Protein AF-A0A8S1T580-F1 (afdb_monomer)

pLDDT: mean 86.52, std 9.71, range [51.78, 96.81]

Structure (mmCIF, N/CA/C/O backbone):
data_AF-A0A8S1T580-F1
#
_entry.id   AF-A0A8S1T580-F1
#
loop_
_atom_site.group_PDB
_atom_site.id
_atom_site.type_symbol
_atom_site.label_atom_id
_atom_site.label_alt_id
_atom_site.label_comp_id
_atom_site.label_asym_id
_atom_site.label_entity_id
_atom_site.label_seq_id
_atom_site.pdbx_PDB_ins_code
_atom_site.Cartn_x
_atom_site.Cartn_y
_atom_site.Cartn_z
_atom_site.occupancy
_atom_site.B_iso_or_equiv
_atom_site.auth_seq_id
_atom_site.auth_comp_id
_atom_site.auth_asym_id
_atom_site.auth_atom_id
_atom_site.pdbx_PDB_model_num
ATOM 1 N N . MET A 1 1 ? -14.291 21.806 -7.032 1.00 51.78 1 MET A N 1
ATOM 2 C CA . MET A 1 1 ? -13.266 21.247 -7.939 1.00 51.78 1 MET A CA 1
ATOM 3 C C . MET A 1 1 ? -12.285 20.468 -7.081 1.00 51.78 1 MET A C 1
ATOM 5 O O . MET A 1 1 ? -11.794 21.034 -6.116 1.00 51.78 1 MET A O 1
ATOM 9 N N . ILE A 1 2 ? -12.089 19.175 -7.350 1.00 73.88 2 ILE A N 1
ATOM 10 C CA . ILE A 1 2 ? -11.115 18.347 -6.624 1.00 73.88 2 ILE A CA 1
ATOM 11 C C . ILE A 1 2 ? -9.816 18.385 -7.426 1.00 73.88 2 ILE A C 1
ATOM 13 O O . ILE A 1 2 ? -9.811 18.003 -8.595 1.00 73.88 2 ILE A O 1
ATOM 17 N N . THR A 1 3 ? -8.741 18.873 -6.812 1.00 81.62 3 THR A N 1
ATOM 18 C CA . THR A 1 3 ? -7.418 18.972 -7.439 1.00 81.62 3 THR A CA 1
ATOM 19 C C . THR A 1 3 ? -6.554 17.822 -6.940 1.00 81.62 3 THR A C 1
ATOM 21 O O . THR A 1 3 ? -6.481 17.581 -5.737 1.00 81.62 3 THR A O 1
ATOM 24 N N . ILE A 1 4 ? -5.915 17.098 -7.856 1.00 79.69 4 ILE A N 1
ATOM 25 C CA . ILE A 1 4 ? -5.053 15.962 -7.525 1.00 79.69 4 ILE A CA 1
ATOM 26 C C . ILE A 1 4 ? -3.604 16.387 -7.753 1.00 79.69 4 ILE A C 1
ATOM 28 O O . ILE A 1 4 ? -3.218 16.669 -8.884 1.00 79.69 4 ILE A O 1
ATOM 32 N N . GLU A 1 5 ? -2.799 16.408 -6.692 1.00 83.50 5 GLU A N 1
ATOM 33 C CA . GLU A 1 5 ? -1.368 16.732 -6.792 1.00 83.50 5 GLU A CA 1
ATOM 34 C C . GLU A 1 5 ? -0.572 15.620 -7.489 1.00 83.50 5 GLU A C 1
ATOM 36 O O . GLU A 1 5 ? 0.394 15.886 -8.203 1.00 83.50 5 GLU A O 1
ATOM 41 N N . GLN A 1 6 ? -0.965 14.358 -7.278 1.00 85.69 6 GLN A N 1
ATOM 42 C CA . GLN A 1 6 ? -0.301 13.183 -7.844 1.00 85.69 6 GLN A CA 1
ATOM 43 C C . GLN A 1 6 ? -1.310 12.090 -8.199 1.00 85.69 6 GLN A C 1
ATOM 45 O O . GLN A 1 6 ? -2.113 11.678 -7.362 1.00 85.69 6 GLN A O 1
ATOM 50 N N . TYR A 1 7 ? -1.235 11.579 -9.428 1.00 87.94 7 TYR A N 1
ATOM 51 C CA . TYR A 1 7 ? -2.035 10.436 -9.865 1.00 87.94 7 TYR A CA 1
ATOM 52 C C . TYR A 1 7 ? -1.325 9.106 -9.569 1.00 87.94 7 TYR A C 1
ATOM 54 O O . TYR A 1 7 ? -0.100 9.038 -9.430 1.00 87.94 7 TYR A O 1
ATOM 62 N N . GLY A 1 8 ? -2.094 8.023 -9.506 1.00 87.44 8 GLY A N 1
ATOM 63 C CA . GLY A 1 8 ? -1.592 6.670 -9.292 1.00 87.44 8 GLY A CA 1
ATOM 64 C C . GLY A 1 8 ? -2.701 5.641 -9.481 1.00 87.44 8 GLY A C 1
ATOM 65 O O . GLY A 1 8 ? -3.879 5.973 -9.399 1.00 87.44 8 GLY A O 1
ATOM 66 N N . TYR A 1 9 ? -2.318 4.396 -9.757 1.00 83.69 9 TYR A N 1
ATOM 67 C CA . TYR A 1 9 ? -3.260 3.326 -10.121 1.00 83.69 9 TYR A CA 1
ATOM 68 C C . TYR A 1 9 ? -3.474 2.296 -9.014 1.00 83.69 9 TYR A C 1
ATOM 70 O O . TYR A 1 9 ? -4.331 1.426 -9.134 1.00 83.69 9 TYR A O 1
ATOM 78 N N . ARG A 1 10 ? -2.661 2.339 -7.954 1.00 88.75 10 ARG A N 1
ATOM 79 C CA . ARG A 1 10 ? -2.620 1.277 -6.949 1.00 88.75 10 ARG A CA 1
ATOM 80 C C . ARG A 1 10 ? -3.023 1.845 -5.608 1.00 88.75 10 ARG A C 1
ATOM 82 O O . ARG A 1 10 ? -2.298 2.648 -5.030 1.00 88.75 10 ARG A O 1
ATOM 89 N N . LEU A 1 11 ? -4.191 1.419 -5.155 1.00 92.38 11 LEU A N 1
ATOM 90 C CA . LEU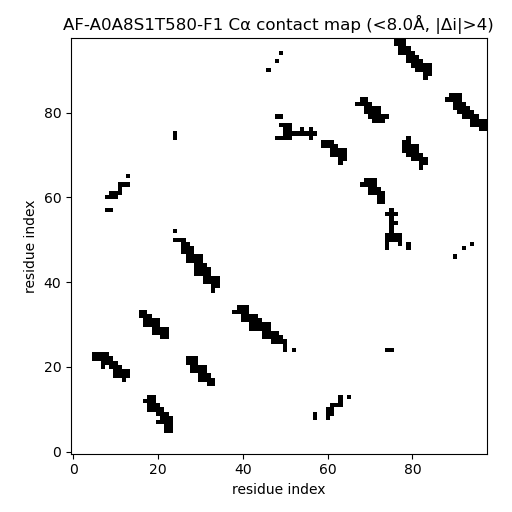 A 1 11 ? -4.734 1.711 -3.843 1.00 92.38 11 LEU A CA 1
ATOM 91 C C . LEU A 1 11 ? -5.101 0.383 -3.185 1.00 92.38 11 LEU A C 1
ATOM 93 O O . LEU A 1 11 ? -5.693 -0.486 -3.823 1.00 92.38 11 LEU A O 1
ATOM 97 N N . CYS A 1 12 ? -4.710 0.206 -1.929 1.00 94.50 12 CYS A N 1
ATOM 98 C CA . CYS A 1 12 ? -4.912 -1.041 -1.208 1.00 94.50 12 CYS A CA 1
ATOM 99 C C . CYS A 1 12 ? -5.276 -0.759 0.247 1.00 94.50 12 CYS A C 1
ATOM 101 O O . CYS A 1 12 ? -4.453 -0.245 1.011 1.00 94.50 12 CYS A O 1
ATOM 103 N N . PHE A 1 13 ? -6.504 -1.113 0.622 1.00 94.12 13 PHE A N 1
ATOM 104 C CA . PHE A 1 13 ? -6.967 -1.053 2.003 1.00 94.12 13 PHE A CA 1
ATOM 105 C C . PHE A 1 13 ? -6.364 -2.199 2.813 1.00 94.12 13 PHE A C 1
ATOM 107 O O . PHE A 1 13 ? -6.460 -3.373 2.452 1.00 94.12 13 PHE A O 1
ATOM 114 N N . ILE A 1 14 ? -5.741 -1.837 3.928 1.00 91.50 14 ILE A N 1
ATOM 115 C CA . ILE A 1 14 ? -5.234 -2.770 4.937 1.00 91.50 14 ILE A CA 1
ATOM 116 C C . ILE A 1 14 ? -6.405 -3.194 5.827 1.00 91.50 14 ILE A C 1
ATOM 118 O O . ILE A 1 14 ? -6.606 -4.378 6.113 1.00 91.50 14 ILE A O 1
ATOM 122 N N . ASN A 1 15 ? -7.186 -2.194 6.229 1.00 91.94 15 ASN A N 1
ATOM 123 C CA . ASN A 1 15 ? -8.441 -2.274 6.959 1.00 91.94 15 ASN A CA 1
ATOM 124 C C . ASN A 1 15 ? -9.239 -0.977 6.707 1.00 91.94 15 ASN A C 1
ATOM 126 O O . ASN A 1 15 ? -8.853 -0.172 5.858 1.00 91.94 15 ASN A O 1
ATOM 130 N N . ASP A 1 16 ? -10.315 -0.773 7.461 1.00 93.25 16 ASP A N 1
ATOM 131 C CA . ASP A 1 16 ? -11.239 0.358 7.287 1.00 93.25 16 ASP A CA 1
ATOM 132 C C . ASP A 1 16 ? -10.660 1.714 7.704 1.00 93.25 16 ASP A C 1
ATOM 134 O O . ASP A 1 16 ? -11.263 2.741 7.420 1.00 93.25 16 ASP A O 1
ATOM 138 N N . ASN A 1 17 ? -9.504 1.715 8.370 1.00 95.19 17 ASN A N 1
ATOM 139 C CA . ASN A 1 17 ? -8.862 2.907 8.918 1.00 95.19 17 ASN A CA 1
ATOM 140 C C . ASN A 1 17 ? -7.523 3.214 8.250 1.00 95.19 17 ASN A C 1
ATOM 142 O O . ASN A 1 17 ? -6.939 4.261 8.509 1.00 95.19 17 ASN A O 1
ATOM 146 N N . LEU A 1 18 ? -7.001 2.294 7.439 1.00 93.88 18 LEU A N 1
ATOM 147 C CA . LEU A 1 18 ? -5.634 2.334 6.950 1.00 93.88 18 LEU A CA 1
ATOM 148 C C . LEU A 1 18 ? -5.577 1.802 5.523 1.00 93.88 18 LEU A C 1
ATOM 150 O O . LEU A 1 18 ? -5.927 0.649 5.253 1.00 93.88 18 LEU A O 1
ATOM 154 N N . PHE A 1 19 ? -5.042 2.609 4.617 1.00 95.19 19 PHE A N 1
ATOM 155 C CA . PHE A 1 19 ? -4.763 2.185 3.254 1.00 95.19 19 PHE A CA 1
ATOM 156 C C . PHE A 1 19 ? -3.392 2.656 2.790 1.00 95.19 19 PHE A C 1
ATOM 158 O O . PHE A 1 19 ? -2.736 3.505 3.393 1.00 95.19 19 PHE A O 1
ATOM 165 N N . THR A 1 20 ? -2.951 2.063 1.691 1.00 94.94 20 THR A N 1
ATOM 166 C CA . THR A 1 20 ? -1.735 2.462 0.994 1.00 94.94 20 THR A CA 1
ATOM 167 C C . THR A 1 20 ? -2.065 2.880 -0.420 1.00 94.94 20 THR A C 1
ATOM 169 O O . THR A 1 20 ? -2.990 2.353 -1.038 1.00 94.94 20 THR A O 1
ATOM 172 N N . PHE A 1 21 ? -1.304 3.841 -0.919 1.00 94.62 21 PHE A N 1
ATOM 173 C CA . PHE A 1 21 ? -1.433 4.352 -2.270 1.00 94.62 21 PHE A CA 1
ATOM 174 C C . PHE A 1 21 ? -0.054 4.462 -2.903 1.00 94.62 21 PHE A C 1
ATOM 176 O O . PHE A 1 21 ? 0.868 4.995 -2.284 1.00 94.62 21 PHE A O 1
ATOM 183 N N . GLN A 1 22 ? 0.082 3.984 -4.137 1.00 91.69 22 GLN A N 1
ATOM 184 C CA . GLN A 1 22 ? 1.283 4.196 -4.929 1.00 91.69 22 GLN A CA 1
ATOM 185 C C . GLN A 1 22 ? 1.064 5.281 -5.985 1.00 91.69 22 GLN A C 1
ATOM 187 O O . GLN A 1 22 ? 0.387 5.023 -6.990 1.00 91.69 22 GLN A O 1
ATOM 192 N N . PRO A 1 23 ? 1.717 6.444 -5.842 1.00 90.56 23 PRO A N 1
ATOM 193 C CA . PRO A 1 23 ? 1.804 7.404 -6.930 1.00 90.56 23 PRO A CA 1
ATOM 194 C C . PRO A 1 23 ? 2.547 6.818 -8.139 1.00 90.56 23 PRO A C 1
ATOM 196 O O . PRO A 1 23 ? 3.464 6.001 -8.007 1.00 90.56 23 PRO A O 1
ATOM 199 N N . GLY A 1 24 ? 2.150 7.233 -9.341 1.00 87.31 24 GLY A N 1
ATOM 200 C CA . GLY A 1 24 ? 2.713 6.727 -10.593 1.00 87.31 24 GLY A CA 1
ATOM 201 C C . GLY A 1 24 ? 4.239 6.861 -10.653 1.00 87.31 24 GLY A C 1
ATOM 202 O O . GLY A 1 24 ? 4.781 7.948 -10.458 1.00 87.31 24 GLY A O 1
ATOM 203 N N . ASN A 1 25 ? 4.927 5.749 -10.938 1.00 79.56 25 ASN A N 1
ATOM 204 C CA . ASN A 1 25 ? 6.381 5.663 -11.152 1.00 79.56 25 ASN A CA 1
ATOM 205 C C . ASN A 1 25 ? 7.240 6.242 -10.012 1.00 79.56 25 ASN A C 1
ATOM 207 O O . ASN A 1 25 ? 8.365 6.694 -10.232 1.00 79.56 25 ASN A O 1
ATOM 211 N N . LYS A 1 26 ? 6.720 6.269 -8.780 1.00 89.62 26 LYS A N 1
ATOM 212 C CA . LYS A 1 26 ? 7.496 6.677 -7.607 1.00 89.62 26 LYS A CA 1
ATOM 213 C C . LYS A 1 26 ? 8.123 5.473 -6.918 1.00 89.62 26 LYS A C 1
ATOM 215 O O . LYS A 1 26 ? 7.585 4.367 -6.933 1.00 89.62 26 LYS A O 1
ATOM 220 N N . LYS A 1 27 ? 9.264 5.720 -6.277 1.00 92.06 27 LYS A N 1
ATOM 221 C CA . LYS A 1 27 ? 10.009 4.750 -5.461 1.00 92.06 27 LYS A CA 1
ATOM 222 C C . LYS A 1 27 ? 9.499 4.706 -4.021 1.00 92.06 27 LYS A C 1
ATOM 224 O O . LYS A 1 27 ? 10.259 4.450 -3.097 1.00 92.06 27 LYS A O 1
ATOM 229 N N . TYR A 1 28 ? 8.219 5.008 -3.829 1.00 91.94 28 TYR A N 1
ATOM 230 C CA . TYR A 1 28 ? 7.587 4.999 -2.524 1.00 91.94 28 TYR A CA 1
ATOM 231 C C . TYR A 1 28 ? 6.087 4.701 -2.604 1.00 91.94 28 TYR A C 1
ATOM 233 O O . TYR A 1 28 ? 5.431 4.967 -3.612 1.00 91.94 28 TYR A O 1
ATOM 241 N N . LEU A 1 29 ? 5.552 4.183 -1.502 1.00 92.31 29 LEU A N 1
ATOM 242 C CA . LEU A 1 29 ? 4.133 4.081 -1.186 1.00 92.31 29 LEU A CA 1
ATOM 243 C C . LEU A 1 29 ? 3.795 5.104 -0.110 1.00 92.31 29 LEU A C 1
ATOM 245 O O . LEU A 1 29 ? 4.537 5.263 0.857 1.00 92.31 29 LEU A O 1
ATOM 249 N N . HIS A 1 30 ? 2.653 5.758 -0.237 1.00 94.50 30 HIS 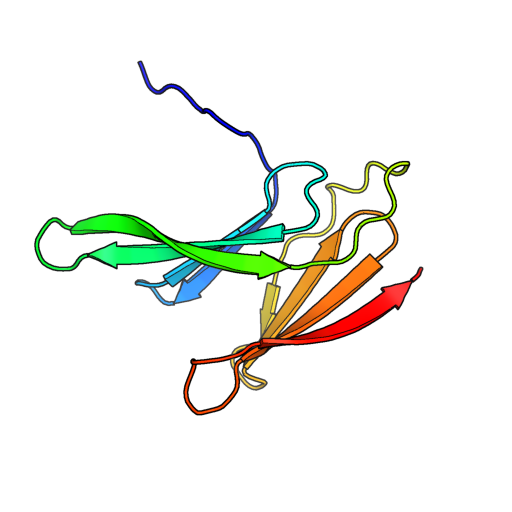A N 1
ATOM 250 C CA . HIS A 1 30 ? 2.065 6.515 0.855 1.00 94.50 30 HIS A CA 1
ATOM 251 C C . HIS A 1 30 ? 1.220 5.601 1.734 1.00 94.50 30 HIS A C 1
ATOM 253 O O . HIS A 1 30 ? 0.501 4.738 1.229 1.00 94.50 30 HIS A O 1
ATOM 259 N N . VAL A 1 31 ? 1.278 5.838 3.039 1.00 94.00 31 VAL A N 1
ATOM 260 C CA . VAL A 1 31 ? 0.367 5.262 4.025 1.00 94.00 31 VAL A CA 1
ATOM 261 C C . VAL A 1 31 ? -0.589 6.358 4.464 1.00 94.00 31 VAL A C 1
ATOM 263 O O . VAL A 1 31 ? -0.146 7.446 4.838 1.00 94.00 31 VAL A O 1
ATOM 266 N N . TYR A 1 32 ? -1.882 6.064 4.406 1.00 95.50 32 TYR A N 1
ATOM 267 C CA . TYR A 1 32 ? -2.940 6.958 4.846 1.00 95.50 32 TYR A CA 1
ATOM 268 C C . TYR A 1 32 ? -3.729 6.311 5.964 1.00 95.50 32 TYR A C 1
ATOM 270 O O . TYR A 1 32 ? -4.158 5.164 5.833 1.00 95.50 32 TYR A O 1
ATOM 278 N N . GLU A 1 33 ? -3.948 7.070 7.028 1.00 96.25 33 GLU A N 1
ATOM 279 C CA . GLU A 1 33 ? -4.718 6.645 8.189 1.00 96.25 33 GLU A CA 1
ATOM 280 C C . GLU A 1 33 ? -5.835 7.648 8.459 1.00 96.25 33 GLU A C 1
ATOM 282 O O . GLU A 1 33 ? -5.656 8.853 8.256 1.00 96.25 33 GLU A O 1
ATOM 287 N N . ILE A 1 34 ? -7.000 7.151 8.868 1.00 96.81 34 ILE A N 1
ATOM 288 C CA . ILE A 1 34 ? -8.127 8.006 9.222 1.00 96.81 34 ILE A CA 1
ATOM 289 C C . ILE A 1 34 ? -7.906 8.616 10.606 1.00 96.81 34 ILE A C 1
ATOM 291 O O . ILE A 1 34 ? -7.641 7.922 11.588 1.00 96.81 34 ILE A O 1
ATOM 295 N N . ASN A 1 35 ? -8.057 9.930 10.706 1.00 95.44 35 ASN A N 1
ATOM 296 C CA . ASN A 1 35 ? -8.206 10.593 11.987 1.00 95.44 35 ASN A CA 1
ATOM 297 C C . ASN A 1 35 ? -9.670 10.464 12.428 1.00 95.44 35 ASN A C 1
ATOM 299 O O . ASN A 1 35 ? -10.572 11.040 11.827 1.00 95.44 35 ASN A O 1
ATOM 303 N N . ILE A 1 36 ? -9.905 9.705 13.499 1.00 93.62 36 ILE A N 1
ATOM 304 C CA . ILE A 1 36 ? -11.252 9.386 13.997 1.00 93.62 36 ILE A CA 1
ATOM 305 C C . ILE A 1 36 ? -12.038 10.603 14.508 1.00 93.62 36 ILE A C 1
ATOM 307 O O . ILE A 1 36 ? -13.263 10.546 14.581 1.00 93.62 36 ILE A O 1
ATOM 311 N N . ILE A 1 37 ? -11.356 11.699 14.860 1.00 96.00 37 ILE A N 1
ATOM 312 C CA . ILE A 1 37 ? -11.994 12.907 15.398 1.00 96.00 37 ILE A CA 1
ATOM 313 C C . ILE A 1 37 ? -12.671 13.679 14.268 1.00 96.00 37 ILE A C 1
ATOM 315 O O . ILE A 1 37 ? -13.814 14.103 14.405 1.00 96.00 37 ILE A O 1
ATOM 319 N N . ASN A 1 38 ? -11.973 13.854 13.145 1.00 95.69 38 ASN A N 1
ATOM 320 C CA . ASN A 1 38 ? -12.471 14.633 12.010 1.00 95.69 38 ASN A CA 1
ATOM 321 C C . ASN A 1 38 ? -12.926 13.771 10.820 1.00 95.69 38 ASN A C 1
ATOM 323 O O . ASN A 1 38 ? -13.410 14.325 9.836 1.00 95.69 38 ASN A O 1
ATOM 327 N N . GLN A 1 39 ? -12.794 12.443 10.914 1.00 94.94 39 GLN A N 1
ATOM 328 C CA . GLN A 1 39 ? -13.159 11.465 9.883 1.00 94.94 39 GLN A CA 1
ATOM 329 C C . GLN A 1 39 ? -12.454 11.708 8.538 1.00 94.94 39 GLN A C 1
ATOM 331 O O . GLN A 1 39 ? -13.006 11.447 7.470 1.00 94.94 39 GLN A O 1
ATOM 336 N N . GLN A 1 40 ? -11.221 12.222 8.580 1.00 95.75 40 GLN A N 1
ATOM 337 C CA . GLN A 1 40 ? -10.417 12.490 7.389 1.00 95.75 40 GLN A CA 1
ATOM 338 C C . GLN A 1 40 ? -9.158 11.635 7.370 1.00 95.75 40 GLN A C 1
ATOM 340 O O . GLN A 1 40 ? -8.464 11.490 8.374 1.00 95.75 40 GLN A O 1
ATOM 345 N N . TYR A 1 41 ? -8.838 11.104 6.194 1.00 94.94 41 TYR A N 1
ATOM 346 C CA . TYR A 1 41 ? -7.570 10.431 5.957 1.00 94.94 41 TYR A CA 1
ATOM 347 C C . TYR A 1 41 ? -6.449 11.441 5.750 1.00 94.94 41 TYR A C 1
ATOM 349 O O . TYR A 1 41 ? -6.580 12.373 4.957 1.00 94.94 41 TYR A O 1
ATOM 357 N N . SER A 1 42 ? -5.315 11.211 6.401 1.00 95.19 42 SER A N 1
ATOM 358 C CA . SER A 1 42 ? -4.092 11.977 6.176 1.00 95.19 42 SER A CA 1
ATOM 359 C C . SER A 1 42 ? -2.921 11.044 5.895 1.00 95.19 42 SER A C 1
ATOM 361 O O . SER A 1 42 ? -2.909 9.884 6.308 1.00 95.19 42 SER A O 1
ATOM 363 N N . LYS A 1 43 ? -1.934 11.537 5.138 1.00 94.69 43 LYS A N 1
ATOM 364 C CA . LYS A 1 43 ? -0.686 10.805 4.906 1.00 94.69 43 LYS A CA 1
ATOM 365 C C . LYS A 1 43 ? 0.083 10.759 6.226 1.00 94.69 43 LYS A C 1
ATOM 367 O O . LYS A 1 43 ? 0.513 11.803 6.708 1.00 94.69 43 LYS A O 1
ATOM 372 N N . THR A 1 44 ? 0.288 9.569 6.778 1.00 93.81 44 THR A N 1
ATOM 373 C CA . THR A 1 44 ? 0.996 9.383 8.056 1.00 93.81 44 THR A CA 1
ATOM 374 C C . THR A 1 44 ? 2.408 8.853 7.879 1.00 93.81 44 THR A C 1
ATOM 376 O O . THR A 1 44 ? 3.271 9.117 8.711 1.00 93.81 44 THR A O 1
ATOM 379 N N . ASN A 1 45 ? 2.670 8.111 6.800 1.00 91.75 45 ASN A N 1
ATOM 380 C CA . ASN A 1 45 ? 3.981 7.518 6.566 1.00 91.75 45 ASN A CA 1
ATOM 381 C C . ASN A 1 45 ? 4.275 7.315 5.072 1.00 91.75 45 ASN A C 1
ATOM 383 O O . ASN A 1 45 ? 3.400 7.441 4.207 1.00 91.75 45 ASN A O 1
ATOM 387 N N . GLN A 1 46 ? 5.526 6.982 4.779 1.00 93.06 46 GLN A N 1
ATOM 388 C CA . GLN A 1 46 ? 6.015 6.599 3.470 1.00 93.06 46 GLN A CA 1
ATOM 389 C C . GLN A 1 46 ? 6.838 5.312 3.574 1.00 93.06 46 GLN A C 1
ATOM 391 O O . GLN A 1 46 ? 7.634 5.148 4.493 1.00 93.06 46 GLN A O 1
ATOM 396 N N . ILE A 1 47 ? 6.640 4.398 2.626 1.00 91.94 47 ILE A N 1
ATOM 397 C CA . ILE A 1 47 ? 7.406 3.154 2.525 1.00 91.94 47 ILE A CA 1
ATOM 398 C C . ILE A 1 47 ? 8.186 3.197 1.224 1.00 91.94 47 ILE A C 1
ATOM 400 O O . ILE A 1 47 ? 7.577 3.257 0.157 1.00 91.94 47 ILE A O 1
ATOM 404 N N . ASP A 1 48 ? 9.508 3.148 1.297 1.00 92.44 48 ASP A N 1
ATOM 405 C CA . ASP A 1 48 ? 10.335 3.119 0.095 1.00 92.44 48 ASP A CA 1
ATOM 406 C C . ASP A 1 48 ? 10.149 1.793 -0.649 1.00 92.44 48 ASP A C 1
ATOM 408 O O . ASP A 1 48 ? 10.077 0.728 -0.049 1.00 92.44 48 ASP A O 1
ATOM 412 N N . VAL A 1 49 ? 10.048 1.843 -1.973 1.00 91.44 49 VAL A N 1
ATOM 413 C CA . VAL A 1 49 ? 9.909 0.661 -2.832 1.00 91.44 49 VAL A CA 1
ATOM 414 C C . VAL A 1 49 ? 10.856 0.767 -4.010 1.00 91.44 49 VAL A C 1
ATOM 416 O O . VAL A 1 49 ? 11.150 1.857 -4.503 1.00 91.44 49 VAL A O 1
ATOM 419 N N . LYS A 1 50 ? 11.311 -0.372 -4.525 1.00 89.94 50 LYS A N 1
ATOM 420 C CA . LYS A 1 50 ? 12.130 -0.375 -5.731 1.00 89.94 50 LYS A CA 1
ATOM 421 C C . LYS A 1 50 ? 11.262 -0.133 -6.959 1.00 89.94 50 LYS A C 1
ATOM 423 O O . LYS A 1 50 ? 10.162 -0.678 -7.078 1.00 89.94 50 LYS A O 1
ATOM 428 N N . SER A 1 51 ? 11.793 0.672 -7.868 1.00 87.06 51 SER A N 1
ATOM 429 C CA . SER A 1 51 ? 11.286 0.881 -9.218 1.00 87.06 51 SER A CA 1
ATOM 430 C C . SER A 1 51 ? 12.479 1.046 -10.166 1.00 87.06 51 SER A C 1
ATOM 432 O O . SER A 1 51 ? 13.505 1.620 -9.779 1.00 87.06 51 SER A O 1
ATOM 434 N N . ASP A 1 52 ? 12.326 0.522 -11.379 1.00 81.00 52 ASP A N 1
ATOM 435 C CA . ASP A 1 52 ? 13.279 0.625 -12.479 1.00 81.00 52 ASP A CA 1
ATOM 436 C C . ASP A 1 52 ? 12.627 1.475 -13.575 1.00 81.00 52 ASP A C 1
ATOM 438 O O . ASP A 1 52 ? 11.717 1.005 -14.260 1.00 81.00 52 ASP A O 1
ATOM 442 N N . SER A 1 53 ? 13.111 2.710 -13.732 1.00 69.56 53 SER A N 1
ATOM 443 C CA . SER A 1 53 ? 12.445 3.896 -14.308 1.00 69.56 53 SER A CA 1
ATOM 444 C C . SER A 1 53 ? 11.954 3.831 -15.767 1.00 69.56 53 SER A C 1
ATOM 446 O O . SER A 1 53 ? 11.663 4.867 -16.355 1.00 69.56 53 SER A O 1
ATOM 448 N N . ASN A 1 54 ? 11.888 2.649 -16.377 1.00 67.88 54 ASN A N 1
ATOM 449 C CA . ASN A 1 54 ? 11.731 2.449 -17.813 1.00 67.88 54 ASN A CA 1
ATOM 450 C C . ASN A 1 54 ? 10.628 1.443 -18.197 1.00 67.88 54 ASN A C 1
ATOM 452 O O . ASN A 1 54 ? 10.626 0.967 -19.332 1.00 67.88 54 ASN A O 1
ATOM 456 N N . SER A 1 55 ? 9.686 1.073 -17.313 1.00 67.75 55 SER A N 1
ATOM 457 C CA . SER A 1 55 ? 8.568 0.211 -17.752 1.00 67.75 55 SER A CA 1
ATOM 458 C C . SER A 1 55 ? 7.216 0.522 -17.115 1.00 67.75 55 SER A C 1
ATOM 460 O O . SER A 1 55 ? 7.013 0.397 -15.913 1.00 67.75 55 SER A O 1
ATOM 462 N N . CYS A 1 56 ? 6.241 0.849 -17.959 1.00 61.53 56 CYS A N 1
ATOM 463 C CA . CYS A 1 56 ? 4.862 1.090 -17.554 1.00 61.53 56 CYS A CA 1
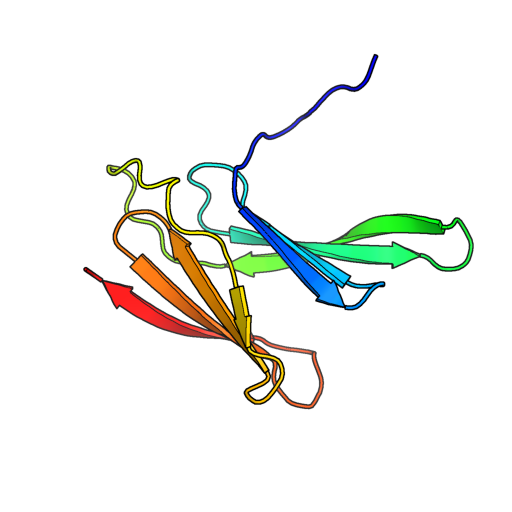ATOM 464 C C . CYS A 1 56 ? 4.109 -0.241 -17.395 1.00 61.53 56 CYS A C 1
ATOM 466 O O . CYS A 1 56 ? 3.641 -0.808 -18.375 1.00 61.53 56 CYS A O 1
ATOM 468 N N . ASN A 1 57 ? 3.967 -0.736 -16.161 1.00 66.75 57 ASN A N 1
ATOM 469 C CA . ASN A 1 57 ? 3.161 -1.927 -15.853 1.00 66.75 57 ASN A CA 1
ATOM 470 C C . ASN A 1 57 ? 2.092 -1.622 -14.798 1.00 66.75 57 ASN A C 1
ATOM 472 O O . ASN A 1 57 ? 2.225 -2.000 -13.635 1.00 66.75 57 ASN A O 1
ATOM 476 N N . TYR A 1 58 ? 1.024 -0.927 -15.188 1.00 73.38 58 TYR A N 1
ATOM 477 C CA . TYR A 1 58 ? -0.084 -0.530 -14.301 1.00 73.38 58 TYR A CA 1
ATOM 478 C C . TYR A 1 58 ? -1.099 -1.651 -14.011 1.00 73.38 58 TYR A C 1
ATOM 480 O O . TYR A 1 58 ? -1.899 -1.516 -13.094 1.00 73.38 58 TYR A O 1
ATOM 488 N N . TRP A 1 59 ? -1.029 -2.783 -14.716 1.00 80.38 59 TRP A N 1
ATOM 489 C CA . TRP A 1 59 ? -2.037 -3.854 -14.659 1.00 80.38 59 TRP A CA 1
ATOM 490 C C . TRP A 1 59 ? -2.026 -4.730 -13.403 1.00 80.38 59 TRP A C 1
ATOM 492 O O . TRP A 1 59 ? -2.900 -5.575 -13.239 1.00 80.38 59 TRP A O 1
ATOM 502 N N . PHE A 1 60 ? -1.038 -4.575 -12.523 1.00 84.94 60 PHE A N 1
ATOM 503 C CA . PHE A 1 60 ? -0.960 -5.377 -11.307 1.00 84.94 60 PHE A CA 1
ATOM 504 C C . PHE A 1 60 ? -1.579 -4.615 -10.126 1.00 84.94 60 PHE A C 1
ATOM 506 O O . PHE A 1 60 ? -0.992 -3.610 -9.698 1.00 84.94 60 PHE A O 1
ATOM 513 N N . PRO A 1 61 ? -2.727 -5.071 -9.586 1.00 88.75 61 PRO A N 1
ATOM 514 C CA . PRO A 1 61 ? -3.323 -4.460 -8.409 1.00 88.75 61 PRO A CA 1
ATOM 515 C C . PRO A 1 61 ? -2.444 -4.728 -7.189 1.00 88.75 61 PRO A C 1
ATOM 517 O O . PRO A 1 61 ? -1.925 -5.828 -7.004 1.00 88.75 61 PRO A O 1
ATOM 520 N N . GLN A 1 62 ? -2.289 -3.724 -6.335 1.00 92.06 62 GLN A N 1
ATOM 521 C CA . GLN A 1 62 ? -1.640 -3.920 -5.046 1.00 92.06 62 GLN A CA 1
ATOM 522 C C . GLN A 1 62 ? -2.549 -4.754 -4.133 1.00 92.06 62 GLN A C 1
ATOM 524 O O . GLN A 1 62 ? -3.757 -4.528 -4.080 1.00 92.06 62 GLN A O 1
ATOM 529 N N . GLN A 1 63 ? -1.971 -5.714 -3.411 1.00 94.88 63 GLN A N 1
ATOM 530 C CA . GLN A 1 63 ? -2.728 -6.646 -2.574 1.00 94.88 63 GLN A CA 1
ATOM 531 C C . GLN A 1 63 ? -2.165 -6.715 -1.158 1.00 94.88 63 GLN A C 1
ATOM 533 O O . GLN A 1 63 ? -0.949 -6.678 -0.961 1.00 94.88 63 GLN A O 1
ATOM 538 N N . TYR A 1 64 ? -3.057 -6.881 -0.181 1.00 94.12 64 TYR A N 1
ATOM 539 C CA . TYR A 1 64 ? -2.703 -7.174 1.201 1.00 94.12 64 TYR A CA 1
ATOM 540 C C . TYR A 1 64 ? -3.194 -8.565 1.595 1.00 94.12 64 TYR A C 1
ATOM 542 O O . TYR A 1 64 ? -4.391 -8.846 1.630 1.00 94.12 64 TYR A O 1
ATOM 550 N N . ILE A 1 65 ? -2.252 -9.443 1.922 1.00 94.31 65 ILE A N 1
ATOM 551 C CA . ILE A 1 65 ? -2.519 -10.802 2.380 1.00 94.31 65 ILE A CA 1
ATOM 552 C C . ILE A 1 65 ? -2.588 -10.770 3.907 1.00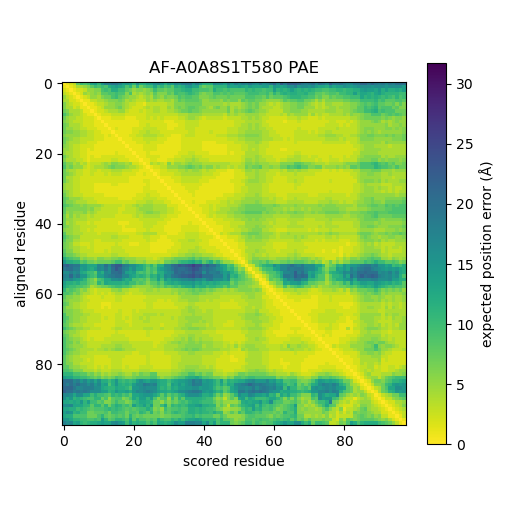 94.31 65 ILE A C 1
ATOM 554 O O . ILE A 1 65 ? -1.568 -10.897 4.593 1.00 94.31 65 ILE A O 1
ATOM 558 N N . LYS A 1 66 ? -3.808 -10.597 4.435 1.00 91.06 66 LYS A N 1
ATOM 559 C CA . LYS A 1 66 ? -4.084 -10.418 5.874 1.00 91.06 66 LYS A CA 1
ATOM 560 C C . LYS A 1 66 ? -3.450 -11.506 6.746 1.00 91.06 66 LYS A C 1
ATOM 562 O O . LYS A 1 66 ? -2.759 -11.184 7.704 1.00 91.06 66 LYS A O 1
ATOM 567 N N . SER A 1 67 ? -3.594 -12.780 6.372 1.00 92.31 67 SER A N 1
ATOM 568 C CA . SER A 1 67 ? -3.066 -13.923 7.141 1.00 92.31 67 SER A CA 1
ATOM 569 C C . SER A 1 67 ? -1.538 -13.950 7.275 1.00 92.31 67 SER A C 1
ATOM 571 O O . SER A 1 67 ? -1.012 -14.655 8.130 1.00 92.31 67 SER A O 1
ATOM 573 N N . LYS A 1 68 ? -0.816 -13.193 6.440 1.00 90.12 68 LYS A N 1
ATOM 574 C CA . LYS A 1 68 ? 0.653 -13.120 6.436 1.00 90.12 68 LYS A CA 1
ATOM 575 C C . LYS A 1 68 ? 1.185 -11.741 6.826 1.00 90.12 68 LYS A C 1
ATOM 577 O O . LYS A 1 68 ? 2.403 -11.553 6.839 1.00 90.12 68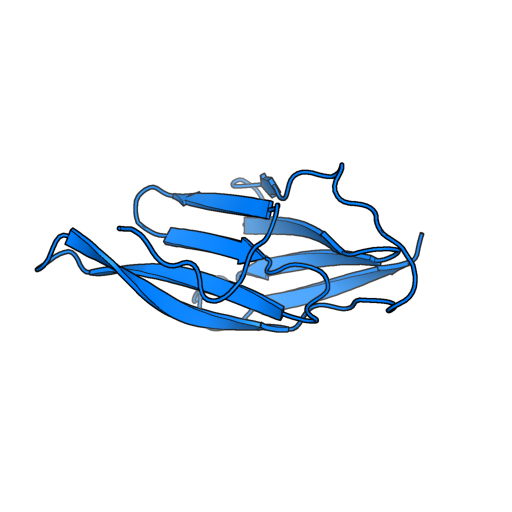 LYS A O 1
ATOM 582 N N . CYS A 1 69 ? 0.299 -10.778 7.091 1.00 89.94 69 CYS A N 1
ATOM 583 C CA . CYS A 1 69 ? 0.639 -9.364 7.250 1.00 89.94 69 CYS A CA 1
ATOM 584 C C . CYS A 1 69 ? 1.560 -8.849 6.127 1.00 89.94 69 CYS A C 1
ATOM 586 O O . CYS A 1 69 ? 2.525 -8.123 6.385 1.00 89.94 69 CYS A O 1
ATOM 588 N N . LEU A 1 70 ? 1.277 -9.261 4.886 1.00 91.19 70 LEU A N 1
ATOM 589 C CA . LEU A 1 70 ? 2.162 -9.082 3.738 1.00 91.19 70 LEU A CA 1
ATOM 590 C C . LEU A 1 70 ? 1.489 -8.259 2.641 1.00 91.19 70 LEU A C 1
ATOM 592 O O . LEU A 1 70 ? 0.423 -8.628 2.155 1.00 91.19 70 LEU A O 1
ATOM 596 N N . PHE A 1 71 ? 2.146 -7.190 2.208 1.00 91.38 71 PHE A N 1
ATOM 597 C CA . PHE A 1 71 ? 1.787 -6.452 1.005 1.00 91.38 71 PHE A CA 1
ATOM 598 C C . PHE A 1 71 ? 2.560 -6.974 -0.188 1.00 91.38 71 PHE A C 1
ATOM 600 O O . PHE A 1 71 ? 3.772 -7.178 -0.118 1.00 91.38 71 PHE A O 1
ATOM 607 N N . VAL A 1 72 ? 1.852 -7.115 -1.298 1.00 93.62 72 VAL A N 1
ATOM 608 C CA . VAL A 1 72 ? 2.429 -7.406 -2.601 1.00 93.62 72 VAL A CA 1
ATOM 609 C C . VAL A 1 72 ? 2.177 -6.200 -3.482 1.00 93.62 72 VAL A C 1
ATOM 611 O O . VAL A 1 72 ? 1.032 -5.862 -3.793 1.00 93.62 72 VAL A O 1
ATOM 614 N N . ASN A 1 73 ? 3.258 -5.536 -3.866 1.00 91.31 73 ASN A N 1
ATOM 615 C CA . ASN A 1 73 ? 3.204 -4.342 -4.682 1.00 91.31 73 ASN A CA 1
ATOM 616 C C . ASN A 1 73 ? 4.154 -4.475 -5.873 1.00 91.31 73 ASN A C 1
ATOM 618 O O . ASN A 1 73 ? 5.374 -4.505 -5.705 1.00 91.31 73 ASN A O 1
ATOM 622 N N . ARG A 1 74 ? 3.603 -4.532 -7.086 1.00 88.69 74 ARG A N 1
ATOM 623 C CA . ARG A 1 74 ? 4.418 -4.494 -8.298 1.00 88.69 74 ARG A CA 1
ATOM 624 C C . ARG A 1 74 ? 4.630 -3.054 -8.726 1.00 88.69 74 ARG A C 1
ATOM 626 O O . ARG A 1 74 ? 3.677 -2.326 -8.992 1.00 88.69 74 ARG A O 1
ATOM 633 N N . ASN A 1 75 ? 5.889 -2.686 -8.866 1.00 88.19 75 ASN A N 1
ATOM 634 C CA . ASN A 1 75 ? 6.304 -1.412 -9.401 1.00 88.19 75 ASN A CA 1
ATOM 635 C C . ASN A 1 75 ? 7.265 -1.668 -10.561 1.00 88.19 75 ASN A C 1
ATOM 637 O O . ASN A 1 75 ? 8.418 -2.051 -10.359 1.00 88.19 75 ASN A O 1
ATOM 641 N N . GLU A 1 76 ? 6.753 -1.494 -11.779 1.00 86.44 76 GLU A N 1
ATOM 642 C CA . GLU A 1 76 ? 7.515 -1.691 -13.015 1.00 86.44 76 GLU A CA 1
ATOM 643 C C . GLU A 1 76 ? 7.979 -3.160 -13.152 1.00 86.44 76 GLU A C 1
ATOM 645 O O . GLU A 1 76 ? 7.133 -4.063 -13.256 1.00 86.44 76 GLU A O 1
ATOM 650 N N . ARG A 1 77 ? 9.294 -3.416 -13.141 1.00 86.62 77 ARG A N 1
ATOM 651 C CA . ARG A 1 77 ? 9.891 -4.767 -13.160 1.00 86.62 77 ARG A CA 1
ATOM 652 C C . ARG A 1 77 ? 10.090 -5.374 -11.776 1.00 86.62 77 ARG A C 1
ATOM 654 O O . ARG A 1 77 ? 10.532 -6.507 -11.670 1.00 86.62 77 ARG A O 1
ATOM 661 N N . ASN A 1 78 ? 9.757 -4.653 -10.710 1.00 87.62 78 ASN A N 1
ATOM 662 C CA . ASN A 1 78 ? 9.987 -5.127 -9.352 1.00 87.62 78 ASN A CA 1
ATOM 663 C C . ASN A 1 78 ? 8.685 -5.534 -8.675 1.00 87.62 78 ASN A C 1
ATOM 665 O O . ASN A 1 78 ? 7.687 -4.816 -8.727 1.00 87.62 78 ASN A O 1
ATOM 669 N N . VAL A 1 79 ? 8.714 -6.660 -7.973 1.00 90.81 79 VAL A N 1
ATOM 670 C CA . VAL A 1 79 ? 7.717 -7.025 -6.970 1.00 90.81 79 VAL A CA 1
ATOM 671 C C . VAL A 1 79 ? 8.317 -6.737 -5.607 1.00 90.81 79 VAL A C 1
ATOM 673 O O . VAL A 1 79 ? 9.300 -7.352 -5.201 1.00 90.81 79 VAL A O 1
ATOM 676 N N . ASN A 1 80 ? 7.710 -5.785 -4.913 1.00 91.62 80 ASN A N 1
ATOM 677 C CA . ASN A 1 80 ? 8.041 -5.403 -3.554 1.00 91.62 80 ASN A CA 1
ATOM 678 C C . ASN A 1 80 ? 7.114 -6.175 -2.611 1.00 91.62 80 ASN A C 1
ATOM 680 O O . ASN A 1 80 ? 5.901 -5.944 -2.590 1.00 91.62 80 ASN A O 1
ATOM 684 N N . LEU A 1 81 ? 7.689 -7.103 -1.853 1.00 93.56 81 LEU A N 1
ATOM 685 C CA . LEU A 1 81 ? 7.022 -7.808 -0.769 1.00 93.56 81 LEU A CA 1
ATOM 686 C C . LEU A 1 81 ? 7.308 -7.074 0.532 1.00 93.56 81 LEU A C 1
ATOM 688 O O . LEU A 1 81 ? 8.443 -7.079 0.999 1.00 93.56 81 LEU A O 1
ATOM 692 N N . ILE A 1 82 ? 6.291 -6.445 1.108 1.00 91.50 82 ILE A N 1
ATOM 693 C CA . ILE A 1 82 ? 6.450 -5.555 2.258 1.00 91.50 82 ILE A CA 1
ATOM 694 C C . ILE A 1 82 ? 5.722 -6.184 3.442 1.00 91.50 82 ILE A C 1
ATOM 696 O O . ILE A 1 82 ? 4.496 -6.288 3.448 1.00 91.50 82 ILE A O 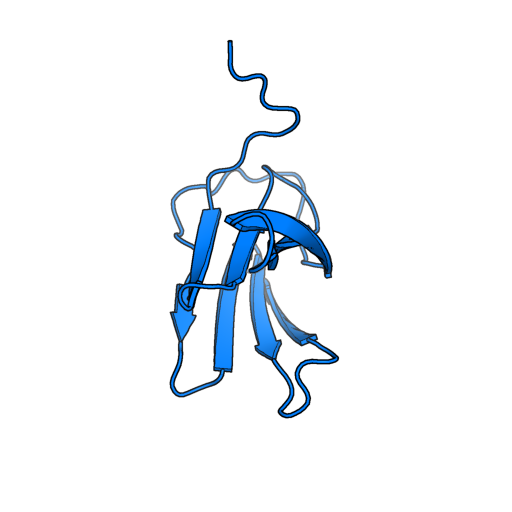1
ATOM 700 N N . LYS A 1 83 ? 6.466 -6.641 4.446 1.00 89.94 83 LYS A N 1
ATOM 701 C CA . LYS A 1 83 ? 5.905 -7.263 5.647 1.00 89.94 83 LYS A CA 1
ATOM 702 C C . LYS A 1 83 ? 5.855 -6.248 6.780 1.00 89.94 83 LYS A C 1
ATOM 704 O O . LYS A 1 83 ? 6.870 -5.632 7.096 1.00 89.94 83 LYS A O 1
ATOM 709 N N . LYS A 1 84 ? 4.686 -6.097 7.403 1.00 83.25 84 LYS A N 1
ATOM 710 C CA . LYS A 1 84 ? 4.531 -5.281 8.614 1.00 83.25 84 LYS A CA 1
ATOM 711 C C . LYS A 1 84 ? 5.023 -6.091 9.816 1.00 83.25 84 LYS A C 1
ATOM 713 O O . LYS A 1 84 ? 4.555 -7.211 10.031 1.00 83.25 84 LYS A O 1
ATOM 718 N N . ASN A 1 85 ? 5.965 -5.548 10.584 1.00 80.38 85 ASN A N 1
ATOM 719 C CA . ASN A 1 85 ? 6.401 -6.175 11.835 1.00 80.38 85 ASN A CA 1
ATOM 720 C C . ASN A 1 85 ? 5.281 -6.126 12.889 1.00 80.38 85 ASN A C 1
ATOM 722 O O . ASN A 1 85 ? 4.400 -5.271 12.810 1.00 80.38 85 ASN A O 1
ATOM 726 N N . GLN A 1 86 ? 5.308 -7.031 13.875 1.00 69.50 86 GLN A N 1
ATOM 727 C CA . GLN A 1 86 ? 4.236 -7.186 14.879 1.00 69.50 86 GLN A CA 1
ATOM 728 C C . GLN A 1 86 ? 3.922 -5.891 15.648 1.00 69.50 86 GLN A C 1
ATOM 730 O O . GLN A 1 86 ? 2.778 -5.669 16.024 1.00 69.50 86 GLN A O 1
ATOM 735 N N . ASN A 1 87 ? 4.899 -4.990 15.774 1.00 67.81 87 ASN A N 1
ATOM 736 C CA . ASN A 1 87 ? 4.732 -3.704 16.456 1.00 67.81 87 ASN A CA 1
ATOM 737 C C . ASN A 1 87 ? 4.254 -2.576 15.526 1.00 67.81 87 ASN A C 1
ATOM 739 O O . ASN A 1 87 ? 4.107 -1.440 15.955 1.00 67.81 87 ASN A O 1
ATOM 743 N N . GLY A 1 88 ? 4.077 -2.846 14.230 1.00 63.53 88 GLY A N 1
ATOM 744 C CA . GLY A 1 88 ? 3.623 -1.874 13.234 1.00 63.53 88 GLY A CA 1
ATOM 745 C C . GLY A 1 88 ? 4.580 -0.719 12.923 1.00 63.53 88 GLY A C 1
ATOM 746 O O . GLY A 1 88 ? 4.241 0.112 12.088 1.00 63.53 88 GLY A O 1
ATOM 747 N N . GLN A 1 89 ? 5.758 -0.686 13.550 1.00 62.97 89 GLN A N 1
ATOM 748 C CA . GLN A 1 89 ? 6.721 0.417 13.464 1.00 62.97 89 GLN A CA 1
ATOM 749 C C . GLN A 1 89 ? 7.598 0.385 12.208 1.00 62.97 89 GLN A C 1
ATOM 751 O O . GLN A 1 89 ? 8.110 1.418 11.791 1.00 62.97 89 GLN A O 1
ATOM 756 N N . SER A 1 90 ? 7.798 -0.790 11.609 1.00 64.25 90 SER A N 1
ATOM 757 C CA . SER A 1 90 ? 8.704 -0.948 10.474 1.00 64.25 90 SER A CA 1
ATOM 758 C C . SER A 1 90 ? 8.202 -1.962 9.456 1.00 64.25 90 SER A C 1
ATOM 760 O O . SER A 1 90 ? 7.410 -2.866 9.756 1.00 64.25 90 SER A O 1
ATOM 762 N N . TYR A 1 91 ? 8.687 -1.775 8.233 1.00 76.69 91 TYR A N 1
ATOM 763 C CA . TYR A 1 91 ? 8.376 -2.591 7.076 1.00 76.69 91 TYR A CA 1
ATOM 764 C C . TYR A 1 91 ? 9.645 -3.284 6.593 1.00 76.69 91 TYR A C 1
ATOM 766 O O . TYR A 1 91 ? 10.646 -2.628 6.320 1.00 76.69 91 TYR A O 1
ATOM 774 N N . HIS A 1 92 ? 9.604 -4.609 6.481 1.00 75.25 92 HIS A N 1
ATOM 775 C CA . HIS A 1 92 ? 10.673 -5.370 5.840 1.00 75.25 92 HIS A CA 1
ATOM 776 C C . HIS A 1 92 ? 10.332 -5.582 4.370 1.00 75.25 92 HIS A C 1
ATOM 778 O O . HIS A 1 92 ? 9.220 -6.021 4.067 1.00 75.25 92 HIS A O 1
ATOM 784 N N . ILE A 1 93 ? 11.279 -5.310 3.472 1.00 80.00 93 ILE A N 1
ATOM 785 C CA . ILE A 1 93 ? 11.035 -5.321 2.029 1.00 80.00 93 ILE A CA 1
ATOM 786 C C . ILE A 1 93 ? 11.943 -6.340 1.360 1.00 80.00 93 ILE A C 1
ATOM 788 O O . ILE A 1 93 ? 13.163 -6.239 1.427 1.00 80.00 93 ILE A O 1
ATOM 792 N N . ILE A 1 94 ? 11.329 -7.319 0.701 1.00 81.88 94 ILE A N 1
ATOM 793 C CA . ILE A 1 94 ? 12.019 -8.253 -0.189 1.00 81.88 94 ILE A CA 1
ATOM 794 C C . ILE A 1 94 ? 11.646 -7.879 -1.612 1.00 81.88 94 ILE 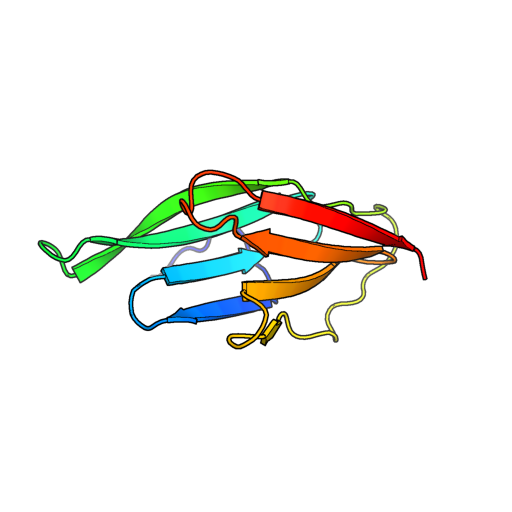A C 1
ATOM 796 O O . ILE A 1 94 ? 10.470 -7.665 -1.915 1.00 81.88 94 ILE A O 1
ATOM 800 N N . ILE A 1 95 ? 12.649 -7.790 -2.476 1.00 81.56 95 ILE A N 1
ATOM 801 C CA . ILE A 1 95 ? 12.464 -7.333 -3.844 1.00 81.56 95 ILE A CA 1
ATOM 802 C C . ILE A 1 95 ? 12.840 -8.447 -4.806 1.00 81.56 95 ILE A C 1
ATOM 804 O O . ILE A 1 95 ? 13.941 -8.989 -4.737 1.00 81.56 95 ILE A O 1
ATOM 808 N N . TYR A 1 96 ? 11.930 -8.735 -5.728 1.00 81.12 96 TYR A N 1
ATOM 809 C CA . TYR A 1 96 ? 12.167 -9.620 -6.859 1.00 81.12 96 TYR A CA 1
ATOM 810 C C . TYR A 1 96 ? 12.087 -8.800 -8.138 1.00 81.12 96 TYR A C 1
ATOM 812 O O . TYR A 1 9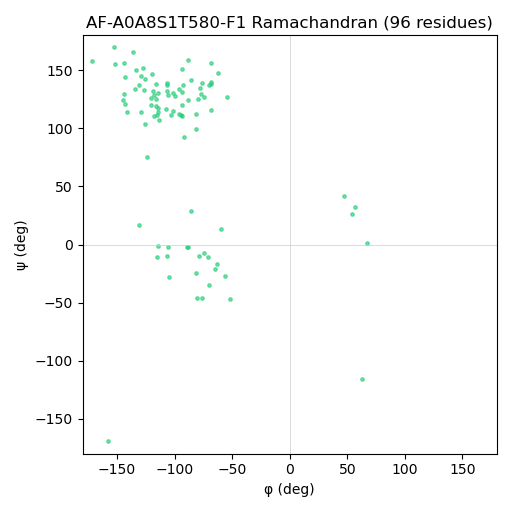6 ? 11.122 -8.058 -8.324 1.00 81.12 96 TYR A O 1
ATOM 820 N N . SER A 1 97 ? 13.081 -8.930 -9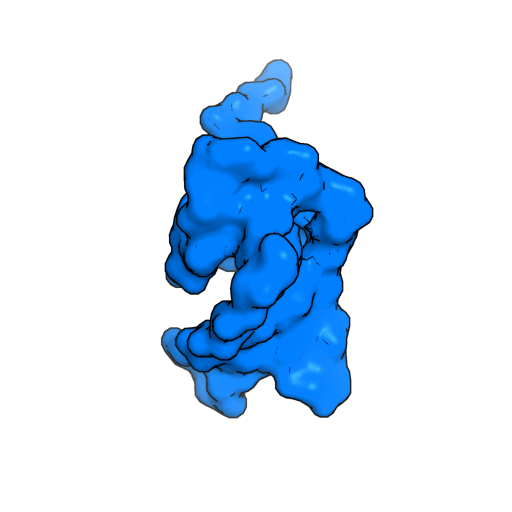.009 1.00 80.88 97 SER A N 1
ATOM 821 C CA . SER A 1 97 ? 13.044 -8.349 -10.351 1.00 80.88 97 SER A CA 1
ATOM 822 C C . SER A 1 97 ? 12.563 -9.418 -11.337 1.00 80.88 97 SER A C 1
ATOM 824 O O . SER A 1 97 ? 13.015 -10.561 -11.256 1.00 80.88 97 SER A O 1
ATOM 826 N N . ILE A 1 98 ? 11.622 -9.053 -12.209 1.00 71.25 98 ILE A N 1
ATOM 827 C CA . ILE A 1 98 ? 11.006 -9.909 -13.234 1.00 71.25 98 ILE A CA 1
ATOM 828 C C . ILE A 1 98 ? 11.377 -9.398 -14.626 1.00 71.25 98 ILE A C 1
ATOM 830 O O . ILE A 1 98 ? 11.382 -8.155 -14.813 1.00 71.25 98 ILE A O 1
#

Sequence (98 aa):
MITIEQYGYRLCFINDNLFTFQPGNKKYLHVYEINIINQQYSKTNQIDVKSDSNSCNYWFPQQYIKSKCLFVNRNERNVNLIKKNQNGQSYHIIIYSI

Foldseek 3Di:
DDDDPFDFQEKEDPDPFWIWTDGALAQKIWIWGADPVVRDIDGDDIDGHDADRPADDSPDYWYQDNVQQWIWDDHGQKTWIWHQDPVNPDTDTDIDGD

Mean predicted aligned error: 5.42 Å

Organism: Paramecium octaurelia (NCBI:txid43137)

Solvent-accessible surface area (backbone atoms only — not comparable to full-atom values): 5823 Å² total; per-residue (Å²): 136,90,83,77,94,68,65,57,84,32,64,34,66,78,52,99,53,32,35,36,38,32,46,64,96,49,51,37,31,40,30,33,36,51,39,83,89,78,74,43,73,42,82,77,48,75,44,80,41,69,59,54,102,82,48,94,50,78,88,52,72,39,44,65,45,72,96,70,44,31,33,44,38,55,32,43,44,23,40,36,37,38,33,56,42,98,82,68,82,51,72,50,76,50,78,45,81,106

Secondary structure (DSSP, 8-state):
----SS--SEEEEEETTEEEEE-TT-SEEEEEEEETTTTEEEEEEEEE----TT---TTS--EEEGGGTEEEEEETTEEEEEEEPTTSS-EEEEEEE-

Radius of gyration: 13.65 Å; Cα contacts (8 Å, |Δi|>4): 203; chains: 1; bounding box: 26×35×34 Å

Nearest PDB structures (foldseek):
  5y2z-assembly3_F  TM=6.165E-01  e=1.130E-01  Homo sapiens
  8d9k-assembly1_B  TM=6.375E-01  e=1.332E-01  Homo sapiens
  8d9l-assembly1_B  TM=6.461E-01  e=1.487E-01  Homo sapiens
  7sqc-assembly1_2I  TM=5.725E-01  e=9.076E-02  Chlamydomonas reinhardtii
  6cm1-assembly1_A  TM=5.049E-01  e=4.965E-01  Homo sapiens